Protein AF-A0A699YVM4-F1 (afdb_monomer)

Organism: Haematococcus lacustris (NCBI:txid44745)

Structure (mmCIF, N/CA/C/O backbone):
data_AF-A0A699YVM4-F1
#
_entry.id   AF-A0A699YVM4-F1
#
loop_
_atom_site.group_PDB
_atom_site.id
_atom_site.type_symbol
_atom_site.label_atom_id
_atom_site.label_alt_id
_atom_site.label_comp_id
_atom_site.label_asym_id
_atom_site.label_entity_id
_atom_site.label_seq_id
_atom_site.pdbx_PDB_ins_code
_atom_site.Cartn_x
_atom_site.Cartn_y
_atom_site.Cartn_z
_atom_site.occupancy
_atom_site.B_iso_or_equiv
_atom_site.auth_seq_id
_atom_site.auth_comp_id
_atom_site.auth_asym_id
_atom_site.auth_atom_id
_atom_site.pdbx_PDB_model_num
ATOM 1 N N . MET A 1 1 ? -7.206 9.146 17.540 1.00 65.50 1 MET A N 1
ATOM 2 C CA . MET A 1 1 ? -7.654 8.761 16.186 1.00 65.50 1 MET A CA 1
ATOM 3 C C . MET A 1 1 ? -6.456 8.161 15.472 1.00 65.50 1 MET A C 1
ATOM 5 O O . MET A 1 1 ? -5.426 8.822 15.442 1.00 65.5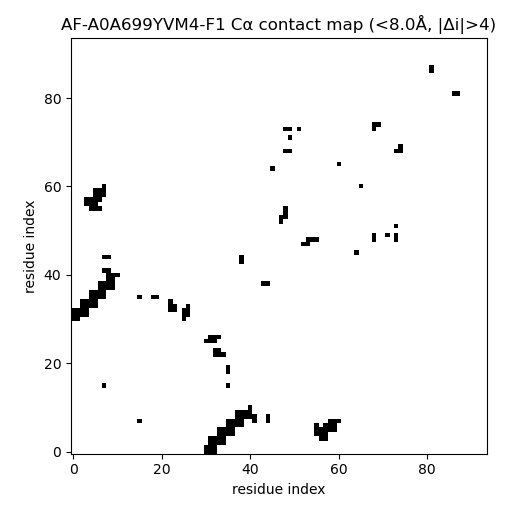0 1 MET A O 1
ATOM 9 N N . GLN A 1 2 ? -6.548 6.909 15.020 1.00 82.75 2 GLN A N 1
ATOM 10 C CA . GLN A 1 2 ? -5.447 6.200 14.359 1.00 82.75 2 GLN A CA 1
ATOM 11 C C . GLN A 1 2 ? -5.573 6.351 12.839 1.00 82.75 2 GLN A C 1
ATOM 13 O O . GLN A 1 2 ? -6.676 6.229 12.304 1.00 82.75 2 GLN A O 1
ATOM 18 N N . THR A 1 3 ? -4.454 6.627 12.167 1.00 89.44 3 THR A N 1
ATOM 19 C CA . THR A 1 3 ? -4.400 6.823 10.714 1.00 89.44 3 THR A CA 1
ATOM 20 C C . THR A 1 3 ? -3.282 5.978 10.125 1.00 89.44 3 THR A C 1
ATOM 22 O O . THR A 1 3 ? -2.143 6.103 10.569 1.00 89.44 3 THR A O 1
ATOM 25 N N . TYR A 1 4 ? -3.596 5.185 9.104 1.00 91.50 4 TYR A N 1
ATOM 26 C CA . TYR A 1 4 ? -2.619 4.462 8.291 1.00 91.50 4 TYR A CA 1
ATOM 27 C C . TYR A 1 4 ? -2.489 5.092 6.908 1.00 91.50 4 TYR A C 1
ATOM 29 O O . TYR A 1 4 ? -3.449 5.670 6.389 1.00 91.50 4 TYR A O 1
ATOM 37 N N . ARG A 1 5 ? -1.314 4.971 6.288 1.00 92.31 5 ARG A N 1
ATOM 38 C CA . ARG A 1 5 ? -1.069 5.438 4.921 1.00 92.31 5 ARG A CA 1
ATOM 39 C C . ARG A 1 5 ? -0.933 4.283 3.938 1.00 92.31 5 ARG A C 1
ATOM 41 O O . ARG A 1 5 ? -0.074 3.420 4.090 1.00 92.31 5 ARG A O 1
ATOM 48 N N . LEU A 1 6 ? -1.751 4.318 2.891 1.00 92.50 6 LEU A N 1
ATOM 49 C CA . LEU A 1 6 ? -1.627 3.432 1.739 1.00 92.50 6 LEU A CA 1
ATOM 50 C C . LEU A 1 6 ? -0.910 4.168 0.610 1.00 92.50 6 LEU A C 1
ATOM 52 O O . LEU A 1 6 ? -1.385 5.197 0.132 1.00 92.50 6 LEU A O 1
ATOM 56 N N . TYR A 1 7 ? 0.228 3.642 0.175 1.00 92.69 7 TYR A N 1
ATOM 57 C CA . TYR A 1 7 ? 1.051 4.255 -0.860 1.00 92.69 7 TYR A CA 1
A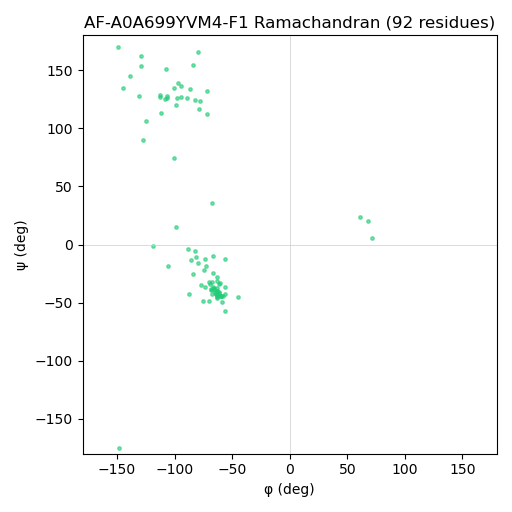TOM 58 C C . TYR A 1 7 ? 0.826 3.583 -2.220 1.00 92.69 7 TYR A C 1
ATOM 60 O O . TYR A 1 7 ? 0.774 2.357 -2.324 1.00 92.69 7 TYR A O 1
ATOM 68 N N . THR A 1 8 ? 0.673 4.394 -3.267 1.00 92.75 8 THR A N 1
ATOM 69 C CA . THR A 1 8 ? 0.487 3.952 -4.660 1.00 92.75 8 THR A CA 1
ATOM 70 C C . THR A 1 8 ? 1.096 4.962 -5.644 1.00 92.75 8 THR A C 1
ATOM 72 O O . THR A 1 8 ? 1.723 5.924 -5.212 1.00 92.75 8 THR A O 1
ATOM 75 N N . TRP A 1 9 ? 0.931 4.779 -6.959 1.00 92.25 9 TRP A N 1
ATOM 76 C CA . TRP A 1 9 ? 1.466 5.669 -8.000 1.00 92.25 9 TRP A CA 1
ATOM 77 C C . TRP A 1 9 ? 0.408 6.096 -9.029 1.00 92.25 9 TRP A C 1
ATOM 79 O O . TRP A 1 9 ? -0.649 5.473 -9.140 1.00 92.25 9 TRP A O 1
ATOM 89 N N . GLN A 1 10 ? 0.682 7.167 -9.785 1.00 87.38 10 GLN A N 1
ATOM 90 C CA . GLN A 1 10 ? -0.289 7.794 -10.699 1.00 87.38 10 GLN A CA 1
ATOM 91 C C . GLN A 1 10 ? -0.892 6.852 -11.750 1.00 87.38 10 GLN A C 1
ATOM 93 O O . GLN A 1 10 ? -2.092 6.924 -12.000 1.00 87.38 10 GLN A O 1
ATOM 98 N N . ASP A 1 11 ? -0.146 5.898 -12.302 1.00 86.00 11 ASP A N 1
ATOM 99 C CA . ASP A 1 11 ? -0.710 4.973 -13.305 1.00 86.00 11 ASP A CA 1
ATOM 100 C C . ASP A 1 11 ? -1.785 4.029 -12.725 1.00 86.00 11 ASP A C 1
ATOM 102 O O . ASP A 1 11 ? -2.494 3.338 -13.458 1.00 86.00 11 ASP A O 1
ATOM 106 N N . ARG A 1 12 ? -1.941 4.004 -11.395 1.00 82.31 12 ARG A N 1
ATOM 107 C CA . ARG A 1 12 ? -2.989 3.271 -10.674 1.00 82.31 12 ARG A CA 1
ATOM 108 C C . ARG A 1 12 ? -4.170 4.158 -10.273 1.00 82.31 12 ARG A C 1
ATOM 110 O O . ARG A 1 12 ? -4.996 3.718 -9.478 1.00 82.31 12 ARG A O 1
ATOM 117 N N . LEU A 1 13 ? -4.310 5.357 -10.846 1.00 74.25 13 LEU A N 1
ATOM 118 C CA . LEU A 1 13 ? -5.426 6.287 -10.601 1.00 74.25 13 LEU A CA 1
ATOM 119 C C . LEU A 1 13 ? -6.824 5.625 -10.592 1.00 74.25 13 LEU A C 1
ATOM 121 O O . LEU A 1 13 ? -7.582 5.888 -9.657 1.00 74.25 13 LEU A O 1
ATOM 125 N N . PRO A 1 14 ? -7.182 4.725 -11.535 1.00 82.25 14 PRO A N 1
ATOM 126 C CA . PRO A 1 14 ? -8.479 4.042 -11.479 1.00 82.25 14 PRO A CA 1
ATOM 127 C C . PRO A 1 14 ? -8.669 3.188 -10.216 1.00 82.25 14 PRO A C 1
ATOM 129 O O . PRO A 1 14 ? -9.773 3.092 -9.688 1.00 82.25 14 PRO A O 1
ATOM 132 N N . ILE A 1 15 ? -7.590 2.585 -9.710 1.00 81.69 15 ILE A N 1
ATOM 133 C CA . ILE A 1 15 ? -7.596 1.793 -8.475 1.00 81.69 15 ILE A CA 1
ATOM 134 C C . ILE A 1 15 ? -7.614 2.715 -7.248 1.00 81.69 15 ILE A C 1
ATOM 136 O O . ILE A 1 15 ? -8.286 2.393 -6.272 1.00 81.69 15 ILE A O 1
ATOM 140 N N . ALA A 1 16 ? -6.961 3.882 -7.300 1.00 78.19 16 ALA A N 1
ATOM 141 C CA . ALA A 1 16 ? -6.964 4.854 -6.205 1.00 78.19 16 ALA A CA 1
ATOM 142 C C . ALA A 1 16 ? -8.389 5.286 -5.810 1.00 78.19 16 ALA A C 1
ATOM 144 O O . ALA A 1 16 ? -8.721 5.265 -4.629 1.00 78.19 16 ALA A O 1
ATOM 145 N N . ALA A 1 17 ? -9.274 5.546 -6.779 1.00 82.56 17 ALA A N 1
ATOM 146 C CA . ALA A 1 17 ? -10.672 5.893 -6.497 1.00 82.56 17 ALA A CA 1
ATOM 147 C C . ALA A 1 17 ? -11.452 4.758 -5.795 1.00 82.56 17 ALA A C 1
ATOM 149 O O . ALA A 1 17 ? -12.273 5.001 -4.909 1.00 82.56 17 ALA A O 1
ATOM 150 N N . ILE A 1 18 ? -11.187 3.498 -6.161 1.00 87.00 18 ILE A N 1
ATOM 151 C CA . ILE A 1 18 ? -11.787 2.323 -5.503 1.00 87.00 18 ILE A CA 1
ATOM 152 C C . ILE A 1 18 ? -11.255 2.189 -4.069 1.00 87.00 18 ILE A C 1
ATOM 154 O O . ILE A 1 18 ? -12.011 1.879 -3.141 1.00 87.00 18 ILE A O 1
ATOM 158 N N . LEU A 1 19 ? -9.962 2.455 -3.875 1.00 87.62 19 LEU A N 1
ATOM 159 C CA . LEU A 1 19 ? -9.321 2.441 -2.565 1.00 87.62 19 LEU A CA 1
ATOM 160 C C . LEU A 1 19 ? -9.864 3.553 -1.661 1.00 87.62 19 LEU A C 1
ATOM 162 O O . LEU A 1 19 ? -10.077 3.297 -0.480 1.00 87.62 19 LEU A O 1
ATOM 166 N N . GLU A 1 20 ? -10.162 4.745 -2.183 1.00 87.56 20 GLU A N 1
ATOM 167 C CA . GLU A 1 20 ? -10.786 5.836 -1.416 1.00 87.56 20 GLU A CA 1
ATOM 168 C C . GLU A 1 20 ? -12.181 5.450 -0.905 1.00 87.56 20 GLU A C 1
ATOM 170 O O . GLU A 1 20 ? -12.505 5.644 0.273 1.00 87.56 20 GLU A O 1
ATOM 175 N N . GLN A 1 21 ? -13.001 4.834 -1.762 1.00 89.69 21 GLN A N 1
ATOM 176 C CA . GLN A 1 21 ? -14.325 4.346 -1.364 1.00 89.69 21 GLN A CA 1
ATOM 177 C C . GLN A 1 21 ? -14.222 3.249 -0.302 1.00 89.69 21 GLN A C 1
ATOM 179 O O . GLN A 1 21 ? -14.945 3.270 0.696 1.00 89.69 21 GLN A O 1
ATOM 184 N N . SER A 1 22 ? -13.300 2.306 -0.497 1.00 90.38 22 SER A N 1
ATOM 185 C CA . SER A 1 22 ? -13.046 1.217 0.452 1.00 90.38 22 SER A CA 1
ATOM 186 C C . SER A 1 22 ? -12.539 1.752 1.794 1.00 90.38 22 SER A C 1
ATOM 188 O O . SER A 1 22 ? -13.030 1.337 2.840 1.00 90.38 22 SER A O 1
ATOM 190 N N . SER A 1 23 ? -11.645 2.743 1.767 1.00 90.62 23 SER A N 1
ATOM 191 C CA . SER A 1 23 ? -11.102 3.415 2.955 1.00 90.62 23 SER A CA 1
ATOM 192 C C . SER A 1 23 ? -12.189 4.142 3.743 1.00 90.62 23 SER A C 1
ATOM 194 O O . SER A 1 23 ? -12.224 4.062 4.967 1.00 90.62 23 SER A O 1
ATOM 196 N N . THR A 1 24 ? -13.130 4.790 3.050 1.00 90.44 24 THR A N 1
ATOM 197 C CA . THR A 1 24 ? -14.288 5.438 3.687 1.00 90.44 24 THR A CA 1
ATOM 198 C C . THR A 1 24 ? -15.184 4.418 4.390 1.00 90.44 24 THR A C 1
ATOM 200 O O . THR A 1 24 ? -15.592 4.624 5.532 1.00 90.44 24 THR A O 1
ATOM 203 N N . ARG A 1 25 ? -15.475 3.284 3.738 1.00 91.94 25 ARG A N 1
ATOM 204 C CA . ARG A 1 25 ? -16.263 2.201 4.352 1.00 91.94 25 ARG A CA 1
ATOM 205 C C . ARG A 1 25 ? -15.548 1.605 5.564 1.00 91.94 25 ARG A C 1
ATOM 207 O O . ARG A 1 25 ? -16.181 1.416 6.597 1.00 91.94 25 ARG A O 1
ATOM 214 N N . PHE A 1 26 ? -14.244 1.362 5.452 1.00 91.06 26 PHE A N 1
ATOM 215 C CA . PHE A 1 26 ? -13.418 0.864 6.548 1.00 91.06 26 PHE A CA 1
ATOM 216 C C . PHE A 1 26 ? -13.424 1.821 7.748 1.00 91.06 26 PHE A C 1
ATOM 218 O O . PHE A 1 26 ? -13.639 1.379 8.878 1.00 91.06 26 PHE A O 1
ATOM 225 N N . TYR A 1 27 ? -13.289 3.129 7.505 1.00 92.88 27 TYR A N 1
ATOM 226 C CA . TYR A 1 27 ? -13.393 4.159 8.541 1.00 92.88 27 TYR A CA 1
ATOM 227 C C . TYR A 1 27 ? -14.754 4.141 9.240 1.00 92.88 27 TYR A C 1
ATOM 229 O O . TYR A 1 27 ? -14.809 4.172 10.465 1.00 92.88 27 TYR A O 1
ATOM 237 N N . ASN A 1 28 ? -15.851 4.026 8.491 1.00 91.44 28 ASN A N 1
ATOM 238 C CA . ASN A 1 28 ? -17.193 4.014 9.079 1.00 91.44 28 ASN A CA 1
ATOM 239 C C . ASN A 1 28 ? -17.435 2.816 10.013 1.00 91.44 28 ASN A C 1
ATOM 241 O O . ASN A 1 28 ? -18.248 2.921 10.927 1.00 91.44 28 ASN A O 1
ATOM 245 N N . VAL A 1 29 ? -16.750 1.691 9.790 1.00 91.88 29 VAL A N 1
ATOM 246 C CA . VAL A 1 29 ? -16.871 0.485 10.626 1.00 91.88 29 VAL A CA 1
ATOM 247 C C . VAL A 1 29 ? -15.914 0.523 11.818 1.00 91.88 29 VAL A C 1
ATOM 249 O O . VAL A 1 29 ? -16.290 0.145 12.922 1.00 91.88 29 VAL A O 1
ATOM 252 N N . THR A 1 30 ? -14.673 0.959 11.603 1.00 91.25 30 THR A N 1
ATOM 253 C CA . THR A 1 30 ? -13.582 0.796 12.583 1.00 91.25 30 THR A CA 1
ATOM 254 C C . THR A 1 30 ? -13.197 2.085 13.308 1.00 91.25 30 THR A C 1
ATOM 256 O O . THR A 1 30 ? -12.524 2.040 14.334 1.00 91.25 30 THR A O 1
ATOM 259 N N . GLY A 1 31 ? -13.571 3.247 12.769 1.00 90.81 31 GLY A N 1
ATOM 260 C CA . GLY A 1 31 ? -13.066 4.555 13.192 1.00 90.81 31 GLY A CA 1
ATOM 261 C C . GLY A 1 31 ? -11.605 4.829 12.800 1.00 90.81 31 GLY A C 1
ATOM 262 O O . GLY A 1 31 ? -11.055 5.859 13.200 1.00 90.81 31 GLY A O 1
ATOM 263 N N . ILE A 1 32 ? -10.963 3.936 12.036 1.00 91.56 32 ILE A N 1
ATOM 264 C CA . ILE A 1 32 ? -9.567 4.056 11.595 1.00 91.56 32 ILE A CA 1
ATOM 265 C C . ILE A 1 32 ? -9.519 4.694 10.207 1.00 91.56 32 ILE A C 1
ATOM 267 O O . ILE A 1 32 ? -10.169 4.232 9.270 1.00 91.56 32 ILE A O 1
ATOM 271 N N . LEU A 1 33 ? -8.733 5.762 10.061 1.00 92.31 33 LEU A N 1
ATOM 272 C CA . LEU A 1 33 ? -8.579 6.457 8.784 1.00 92.31 33 LEU A CA 1
ATOM 273 C C . LEU A 1 33 ? -7.473 5.805 7.945 1.00 92.31 33 LEU A C 1
ATOM 275 O O . LEU A 1 33 ? -6.367 5.588 8.437 1.00 92.31 33 LEU A O 1
ATOM 279 N N . VAL A 1 34 ? -7.736 5.564 6.662 1.00 93.00 34 VAL A N 1
ATOM 280 C CA . VAL A 1 34 ? -6.710 5.173 5.685 1.00 93.00 34 VAL A CA 1
ATOM 281 C C . VAL A 1 34 ? -6.532 6.313 4.687 1.00 93.00 34 VAL A C 1
ATOM 283 O O . VAL A 1 34 ? -7.451 6.644 3.941 1.00 93.00 34 VAL A O 1
ATOM 286 N N . ALA A 1 35 ? -5.360 6.945 4.704 1.00 90.94 35 ALA A N 1
ATOM 287 C CA . ALA A 1 35 ? -5.008 8.042 3.810 1.00 90.94 35 ALA A CA 1
ATOM 288 C C . ALA A 1 35 ? -4.181 7.521 2.631 1.00 90.94 35 ALA A C 1
ATOM 290 O O . ALA A 1 35 ? -3.145 6.883 2.824 1.00 90.94 35 ALA A O 1
ATOM 291 N N . ILE A 1 36 ? -4.608 7.815 1.406 1.00 91.00 36 ILE A N 1
ATOM 292 C CA . ILE A 1 36 ? -3.900 7.370 0.204 1.00 91.00 36 ILE A CA 1
ATOM 293 C C . ILE A 1 36 ? -2.858 8.418 -0.182 1.00 91.00 36 ILE A C 1
ATOM 295 O O . ILE A 1 36 ? -3.164 9.599 -0.324 1.00 91.00 36 ILE A O 1
ATOM 299 N N . THR A 1 37 ? -1.608 7.986 -0.328 1.00 90.94 37 THR A N 1
ATOM 300 C CA . THR A 1 37 ? -0.489 8.826 -0.764 1.00 90.94 37 THR A CA 1
ATOM 301 C C . THR A 1 37 ? -0.018 8.363 -2.133 1.00 90.94 37 THR A C 1
ATOM 303 O O . THR A 1 37 ? 0.288 7.188 -2.330 1.00 90.94 37 THR A O 1
ATOM 306 N N . MET A 1 38 ? 0.058 9.294 -3.081 1.00 90.94 38 MET A N 1
ATOM 307 C CA . MET A 1 38 ? 0.422 8.991 -4.460 1.00 90.94 38 MET A CA 1
ATOM 308 C C . MET A 1 38 ? 1.834 9.461 -4.803 1.00 90.94 38 MET A C 1
ATOM 310 O O . MET A 1 38 ? 2.169 10.633 -4.647 1.00 90.94 38 MET A O 1
ATOM 314 N N . PHE A 1 39 ? 2.633 8.546 -5.338 1.00 92.38 39 PHE A N 1
ATOM 315 C CA . PHE A 1 39 ? 3.893 8.823 -6.012 1.00 92.38 39 PHE A CA 1
ATOM 316 C C . PHE A 1 39 ? 3.660 9.185 -7.480 1.00 92.38 39 PHE A C 1
ATOM 318 O O . PHE A 1 39 ? 2.675 8.762 -8.090 1.00 92.38 39 PHE A O 1
ATOM 325 N N . ALA A 1 40 ? 4.590 9.947 -8.059 1.00 92.75 40 ALA A N 1
ATOM 326 C CA . ALA A 1 40 ? 4.538 10.324 -9.470 1.00 92.75 40 ALA A CA 1
ATOM 327 C C . ALA A 1 40 ? 4.592 9.094 -10.390 1.00 92.75 40 ALA A C 1
ATOM 329 O O . ALA A 1 40 ? 3.845 9.012 -11.356 1.00 92.75 40 ALA A O 1
ATOM 330 N N . ASN A 1 41 ? 5.438 8.119 -10.062 1.00 91.88 41 ASN A N 1
ATOM 331 C CA . ASN A 1 41 ? 5.584 6.866 -10.795 1.00 91.88 41 ASN A CA 1
ATOM 332 C C . ASN A 1 41 ? 5.996 5.735 -9.836 1.00 91.88 41 ASN A C 1
ATOM 334 O O . ASN A 1 41 ? 6.322 5.968 -8.669 1.00 91.88 41 ASN A O 1
ATOM 338 N N . GLN A 1 42 ? 5.964 4.499 -10.332 1.00 92.06 42 GLN A N 1
ATOM 339 C CA . GLN A 1 42 ? 6.311 3.320 -9.541 1.00 92.06 42 GLN A CA 1
ATOM 340 C C . GLN A 1 42 ? 7.794 3.276 -9.147 1.00 92.06 42 GLN A C 1
ATOM 342 O O . GLN A 1 42 ? 8.112 2.841 -8.043 1.00 92.06 42 GLN A O 1
ATOM 347 N N . ALA A 1 43 ? 8.693 3.727 -10.025 1.00 92.56 43 ALA A N 1
ATOM 348 C CA . ALA A 1 43 ? 10.134 3.661 -9.791 1.00 92.56 43 ALA A CA 1
ATOM 349 C C . ALA A 1 43 ? 10.553 4.503 -8.576 1.00 92.56 43 ALA A C 1
ATOM 351 O O . ALA A 1 43 ? 11.351 4.047 -7.760 1.00 92.56 43 ALA A O 1
ATOM 352 N N . ASP A 1 44 ? 9.964 5.688 -8.408 1.00 93.00 44 ASP A N 1
ATOM 353 C CA . ASP A 1 44 ? 10.218 6.551 -7.252 1.00 93.00 44 ASP A CA 1
ATOM 354 C C . ASP A 1 44 ? 9.738 5.906 -5.945 1.00 93.00 44 ASP A C 1
ATOM 356 O O . ASP A 1 44 ? 10.450 5.927 -4.940 1.00 93.00 44 ASP A O 1
ATOM 360 N N . MET A 1 45 ? 8.558 5.277 -5.968 1.00 92.62 45 MET A N 1
ATOM 361 C CA . MET A 1 45 ? 8.023 4.557 -4.810 1.00 92.62 45 MET A CA 1
ATOM 362 C C . MET A 1 45 ? 8.917 3.373 -4.423 1.00 92.62 45 MET A C 1
ATOM 364 O O . MET A 1 45 ? 9.238 3.207 -3.248 1.00 92.62 45 MET A O 1
ATOM 368 N N . MET A 1 46 ? 9.343 2.574 -5.407 1.00 92.88 46 MET A N 1
ATOM 369 C CA . MET A 1 46 ? 10.222 1.424 -5.183 1.00 92.88 46 MET A CA 1
ATOM 370 C C . MET A 1 46 ? 11.581 1.849 -4.646 1.00 92.88 46 MET A C 1
ATOM 372 O O . MET A 1 46 ? 12.056 1.272 -3.675 1.00 92.88 46 MET A O 1
ATOM 376 N N . LYS A 1 47 ? 12.165 2.918 -5.192 1.00 92.69 47 LYS A N 1
ATOM 377 C CA . LYS A 1 47 ? 13.428 3.467 -4.697 1.00 92.69 47 LYS A CA 1
ATOM 378 C C . LYS A 1 47 ? 13.343 3.865 -3.222 1.00 92.69 47 LYS A C 1
ATOM 380 O O . LYS A 1 47 ? 14.261 3.562 -2.465 1.00 92.69 47 LYS A O 1
ATOM 385 N N . GLU A 1 48 ? 12.268 4.532 -2.796 1.00 92.06 48 GLU A N 1
ATOM 386 C CA . GLU A 1 48 ? 12.091 4.875 -1.377 1.00 92.06 48 GLU A CA 1
ATOM 387 C C . GLU A 1 48 ? 11.877 3.630 -0.496 1.00 92.06 48 GLU A C 1
ATOM 389 O O . GLU A 1 48 ? 12.422 3.565 0.608 1.00 92.06 48 GLU A O 1
ATOM 394 N N . ALA A 1 49 ? 11.130 2.633 -0.985 1.00 91.00 49 ALA A N 1
ATOM 395 C CA . ALA A 1 49 ? 10.879 1.384 -0.264 1.00 91.00 49 ALA A CA 1
ATOM 396 C C . ALA A 1 49 ? 12.149 0.527 -0.099 1.00 91.00 49 ALA A C 1
ATOM 398 O O . ALA A 1 49 ? 12.412 0.015 0.986 1.00 91.00 49 ALA A O 1
ATOM 399 N N . GLU A 1 50 ? 12.965 0.410 -1.146 1.00 90.12 50 GLU A N 1
ATOM 400 C CA . GLU A 1 50 ? 14.222 -0.350 -1.143 1.00 90.12 50 GLU A CA 1
ATOM 401 C C . GLU A 1 50 ? 15.292 0.295 -0.260 1.00 90.12 50 GLU A C 1
ATOM 403 O O . GLU A 1 50 ? 16.051 -0.399 0.414 1.00 90.12 50 GLU A O 1
ATOM 408 N N . GLN A 1 51 ? 15.364 1.629 -0.258 1.00 87.56 51 GLN A N 1
ATOM 409 C CA . GLN A 1 51 ? 16.367 2.364 0.512 1.00 87.56 51 GLN A CA 1
ATOM 410 C C . GLN A 1 51 ? 15.988 2.526 1.989 1.00 87.56 51 GLN A C 1
ATOM 412 O O . GLN A 1 51 ? 16.813 2.990 2.776 1.00 87.56 51 GLN A O 1
ATOM 417 N N . GLY A 1 52 ? 14.748 2.197 2.370 1.00 81.19 52 GLY A N 1
ATOM 418 C CA . GLY A 1 52 ? 14.243 2.408 3.728 1.00 81.19 52 GLY A CA 1
ATOM 419 C C . GLY A 1 52 ? 14.252 3.882 4.148 1.00 81.19 52 GLY A C 1
ATOM 420 O O . GLY 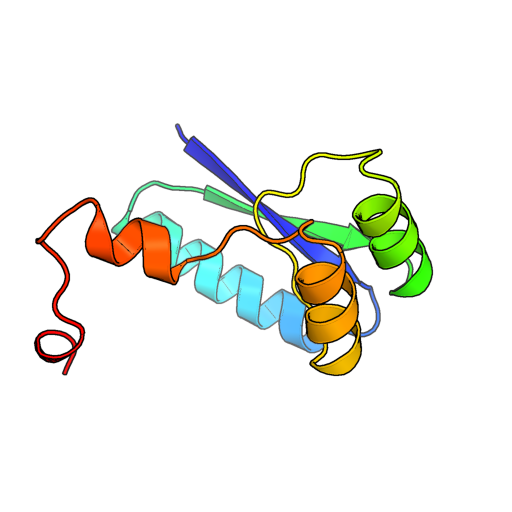A 1 52 ? 14.302 4.190 5.337 1.00 81.19 52 GLY A O 1
ATOM 421 N N . THR A 1 53 ? 14.226 4.810 3.185 1.00 76.44 53 THR A N 1
ATOM 422 C CA . THR A 1 53 ? 14.267 6.262 3.444 1.00 76.44 53 THR A CA 1
ATOM 423 C C . THR A 1 53 ? 12.950 6.789 4.004 1.00 76.44 53 THR A C 1
ATOM 425 O O . THR A 1 53 ? 12.888 7.914 4.504 1.00 76.44 53 THR A O 1
ATOM 428 N N . ARG A 1 54 ? 11.898 5.968 3.950 1.00 76.88 54 ARG A N 1
ATOM 429 C CA . ARG A 1 54 ? 10.573 6.231 4.499 1.00 76.88 54 ARG A CA 1
ATOM 430 C C . ARG A 1 54 ? 10.021 4.972 5.165 1.00 76.88 54 ARG A C 1
ATOM 432 O O . ARG A 1 54 ? 10.217 3.863 4.682 1.00 76.88 54 ARG A O 1
ATOM 439 N N . THR A 1 55 ? 9.277 5.161 6.252 1.00 80.94 55 THR A N 1
ATOM 440 C CA . THR A 1 55 ? 8.437 4.111 6.838 1.00 80.94 55 THR A CA 1
ATOM 441 C 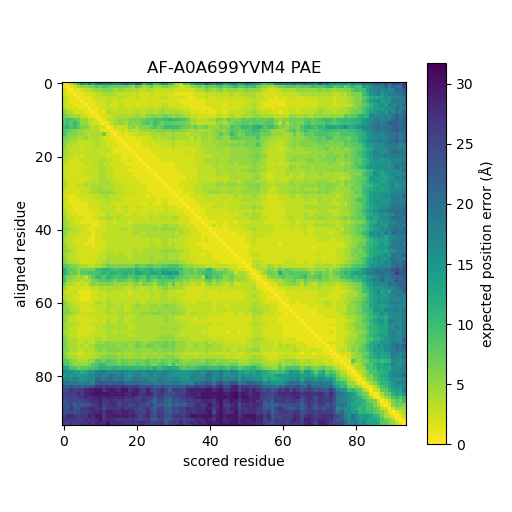C . THR A 1 55 ? 7.110 4.048 6.089 1.00 80.94 55 THR A C 1
ATOM 443 O O . THR A 1 55 ? 6.407 5.056 5.986 1.00 80.94 55 THR A O 1
ATOM 446 N N . PHE A 1 56 ? 6.777 2.871 5.569 1.00 85.19 56 PHE A N 1
ATOM 447 C CA . PHE A 1 56 ? 5.531 2.612 4.857 1.00 85.19 56 PHE A CA 1
ATOM 448 C C . PHE A 1 56 ? 4.610 1.768 5.736 1.00 85.19 56 PHE A C 1
ATOM 450 O O . PHE A 1 56 ? 5.018 0.699 6.178 1.00 85.19 56 PHE A O 1
ATOM 457 N N . ASP A 1 57 ? 3.374 2.225 5.962 1.00 89.19 57 ASP A N 1
ATOM 458 C CA . ASP A 1 57 ? 2.369 1.405 6.652 1.00 89.19 57 ASP A CA 1
ATOM 459 C C . ASP A 1 57 ? 1.834 0.312 5.713 1.00 89.19 57 ASP A C 1
ATOM 461 O O . ASP A 1 57 ? 1.769 -0.857 6.078 1.00 89.19 57 ASP A O 1
ATOM 465 N N . MET A 1 58 ? 1.451 0.692 4.486 1.00 91.56 58 MET A N 1
ATOM 466 C CA . MET A 1 58 ? 0.962 -0.221 3.449 1.00 91.56 58 MET A CA 1
ATOM 467 C C . MET A 1 58 ? 1.409 0.230 2.054 1.00 91.56 58 MET A C 1
ATOM 469 O O . MET A 1 58 ? 1.254 1.396 1.690 1.00 91.56 58 MET A O 1
ATOM 473 N N . LEU A 1 59 ? 1.899 -0.702 1.236 1.00 91.88 59 LEU A N 1
ATOM 474 C CA . LEU A 1 59 ? 2.270 -0.471 -0.163 1.00 91.88 59 LEU A CA 1
ATOM 475 C C . LEU A 1 59 ? 1.318 -1.234 -1.086 1.00 91.88 59 LEU A C 1
ATOM 477 O O . LEU A 1 59 ? 1.152 -2.444 -0.944 1.00 91.88 59 LEU A O 1
ATOM 481 N N . LEU A 1 60 ? 0.744 -0.552 -2.078 1.00 91.12 60 LEU A N 1
ATOM 482 C CA . LEU A 1 60 ? 0.207 -1.246 -3.244 1.00 91.12 60 LEU A CA 1
ATOM 483 C C . LEU A 1 60 ? 1.389 -1.613 -4.143 1.00 91.12 60 LEU A C 1
ATOM 485 O O . LEU A 1 60 ? 2.133 -0.726 -4.542 1.00 91.12 60 LEU A O 1
ATOM 489 N N . LEU A 1 61 ? 1.562 -2.891 -4.473 1.00 89.88 61 LEU A N 1
ATOM 490 C CA . LEU A 1 61 ? 2.661 -3.383 -5.309 1.00 89.88 61 LEU A CA 1
ATOM 491 C C . LEU A 1 61 ? 2.115 -4.255 -6.437 1.00 89.88 61 LEU A C 1
ATOM 493 O O . LEU A 1 61 ? 1.050 -4.860 -6.313 1.00 89.88 61 LEU A O 1
ATOM 497 N N . ASP A 1 62 ? 2.851 -4.330 -7.543 1.00 90.06 62 ASP A N 1
ATOM 498 C CA . ASP A 1 62 ? 2.657 -5.435 -8.481 1.00 90.06 62 ASP A CA 1
ATOM 499 C C . ASP A 1 62 ? 3.380 -6.702 -7.977 1.00 90.06 62 ASP A C 1
ATOM 501 O O . ASP A 1 62 ? 4.216 -6.619 -7.070 1.00 90.06 62 ASP A O 1
ATOM 505 N N . PRO A 1 63 ? 3.079 -7.884 -8.545 1.00 90.38 63 PRO A N 1
ATOM 506 C CA . PRO A 1 63 ? 3.667 -9.134 -8.072 1.00 90.38 63 PRO A CA 1
ATOM 507 C C . PRO A 1 63 ? 5.197 -9.189 -8.165 1.00 90.38 63 PRO A C 1
ATOM 509 O O . PRO A 1 63 ? 5.831 -9.806 -7.315 1.00 90.38 63 PRO A O 1
ATOM 512 N N . VAL A 1 64 ? 5.799 -8.551 -9.173 1.00 91.94 64 VAL A N 1
ATOM 513 C CA . VAL A 1 64 ? 7.257 -8.583 -9.374 1.00 91.94 64 VAL A CA 1
ATOM 514 C C . VAL A 1 64 ? 7.945 -7.784 -8.271 1.00 91.94 64 VAL A C 1
ATOM 516 O O . VAL A 1 64 ? 8.838 -8.290 -7.598 1.00 91.94 64 VAL A O 1
ATOM 519 N N . ASN A 1 65 ? 7.468 -6.567 -8.026 1.00 92.25 65 ASN A N 1
ATOM 520 C CA . ASN A 1 65 ? 7.983 -5.682 -6.991 1.00 92.25 65 ASN A CA 1
ATOM 521 C C . ASN A 1 65 ? 7.703 -6.204 -5.576 1.00 92.25 65 ASN A C 1
ATOM 523 O O . ASN A 1 65 ? 8.528 -6.016 -4.682 1.00 92.25 65 ASN A O 1
ATOM 527 N N . PHE A 1 66 ? 6.586 -6.912 -5.373 1.00 92.38 66 PHE A N 1
ATOM 528 C CA . PHE A 1 66 ? 6.326 -7.634 -4.126 1.00 92.38 66 PHE A CA 1
ATOM 529 C C . PHE A 1 66 ? 7.418 -8.671 -3.837 1.00 92.38 66 PHE A C 1
ATOM 531 O O . PHE A 1 66 ? 7.974 -8.669 -2.742 1.00 92.38 66 PHE A O 1
ATOM 538 N N . VAL A 1 67 ? 7.763 -9.518 -4.815 1.00 92.56 67 VAL A N 1
ATOM 539 C CA . VAL A 1 67 ? 8.817 -10.533 -4.647 1.00 92.56 67 VAL A CA 1
ATOM 540 C C . VAL A 1 67 ? 10.167 -9.875 -4.355 1.00 92.56 67 VAL A C 1
ATOM 542 O O . VAL A 1 67 ? 10.873 -10.330 -3.455 1.00 92.56 67 VAL A O 1
ATOM 545 N N . THR A 1 68 ? 10.502 -8.784 -5.051 1.00 93.19 68 THR A N 1
ATOM 546 C CA . THR A 1 68 ? 11.733 -8.020 -4.801 1.00 93.19 68 THR A CA 1
ATOM 547 C C . THR A 1 68 ? 11.811 -7.551 -3.347 1.00 93.19 68 THR A C 1
ATOM 549 O O . THR A 1 68 ? 12.741 -7.933 -2.636 1.00 93.19 68 THR A O 1
ATOM 552 N N . LEU A 1 69 ? 10.815 -6.802 -2.865 1.00 91.81 69 LEU A N 1
ATOM 553 C CA . LEU A 1 69 ? 10.819 -6.265 -1.499 1.00 91.81 69 LEU A CA 1
ATOM 554 C C . LEU A 1 69 ? 10.745 -7.371 -0.433 1.00 91.81 69 LEU A C 1
ATOM 556 O O . LEU A 1 69 ? 11.467 -7.322 0.564 1.00 91.81 69 LEU A O 1
ATOM 560 N N . ALA A 1 70 ? 9.955 -8.423 -0.666 1.00 90.62 70 ALA A N 1
ATOM 561 C CA . ALA A 1 70 ? 9.903 -9.582 0.225 1.00 90.62 70 ALA A CA 1
ATOM 562 C C . ALA A 1 70 ? 11.278 -10.258 0.359 1.00 90.62 70 ALA A C 1
ATOM 564 O O . ALA A 1 70 ? 11.714 -10.554 1.469 1.00 90.62 70 ALA A O 1
ATOM 565 N N . SER A 1 71 ? 11.998 -10.450 -0.753 1.00 91.00 71 SER A N 1
ATOM 566 C CA . SER A 1 71 ? 13.331 -11.071 -0.749 1.00 91.00 71 SER A CA 1
ATOM 567 C C . SER A 1 71 ? 14.397 -10.232 -0.037 1.00 91.00 71 SER A C 1
ATOM 569 O O . SER A 1 71 ? 15.370 -10.778 0.480 1.00 91.00 71 SER A O 1
ATOM 571 N N . MET A 1 72 ? 14.193 -8.914 0.033 1.00 89.69 72 MET A N 1
ATOM 572 C CA . MET A 1 72 ? 15.047 -7.985 0.774 1.00 89.69 72 MET A CA 1
ATOM 573 C C . MET A 1 72 ? 14.709 -7.928 2.272 1.00 89.69 72 MET A C 1
ATOM 575 O O . MET A 1 72 ? 15.406 -7.250 3.023 1.00 89.69 72 MET A O 1
ATOM 579 N N . GLY A 1 73 ? 13.642 -8.604 2.714 1.00 87.19 73 GLY A N 1
ATOM 580 C CA . GLY A 1 73 ? 13.165 -8.546 4.096 1.00 87.19 73 GLY A CA 1
ATOM 581 C C . GLY A 1 73 ? 12.585 -7.184 4.489 1.00 87.19 73 GLY A C 1
ATOM 582 O O . GLY A 1 73 ? 12.525 -6.870 5.675 1.00 87.19 73 GLY A O 1
ATOM 583 N N . THR A 1 74 ? 12.182 -6.358 3.516 1.00 86.50 74 THR A N 1
ATOM 584 C CA . THR A 1 74 ? 11.612 -5.021 3.771 1.00 86.50 74 THR A CA 1
ATOM 585 C C . THR A 1 74 ? 10.106 -5.057 4.027 1.00 86.50 74 THR A C 1
ATOM 587 O O . THR A 1 74 ? 9.545 -4.078 4.517 1.00 86.50 74 THR A O 1
ATOM 590 N N . LEU A 1 75 ? 9.446 -6.180 3.725 1.00 88.38 75 LEU A N 1
ATOM 591 C CA . LEU A 1 75 ? 8.032 -6.408 4.017 1.00 88.38 75 LEU A CA 1
ATOM 592 C C . LEU A 1 75 ? 7.866 -7.190 5.320 1.00 88.38 75 LEU A C 1
ATOM 594 O O . LEU A 1 75 ? 8.581 -8.158 5.577 1.00 88.38 75 LEU A O 1
ATOM 598 N N . GLN A 1 76 ? 6.879 -6.792 6.121 1.00 85.69 76 GLN A N 1
ATOM 599 C CA . GLN A 1 76 ? 6.477 -7.546 7.301 1.00 85.69 76 GLN A CA 1
ATOM 600 C C . GLN A 1 76 ? 5.742 -8.828 6.888 1.00 85.69 76 GLN A C 1
ATOM 602 O O . GLN A 1 76 ? 4.805 -8.786 6.090 1.00 85.69 76 GLN A O 1
ATOM 607 N N . ASP A 1 77 ? 6.132 -9.960 7.473 1.00 83.19 77 ASP A N 1
ATOM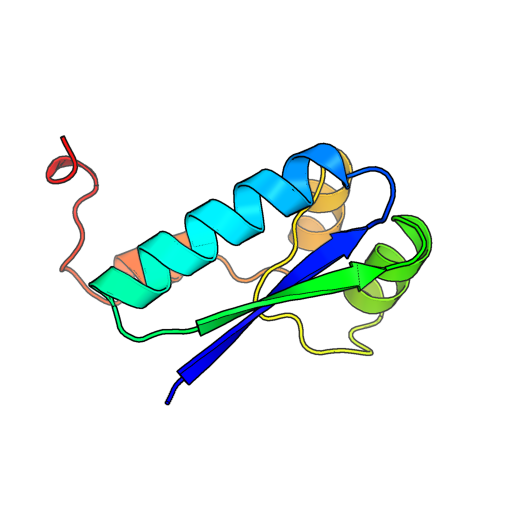 608 C CA . ASP A 1 77 ? 5.401 -11.216 7.324 1.00 83.19 77 ASP A CA 1
ATOM 609 C C . ASP A 1 77 ? 4.078 -11.154 8.104 1.00 83.19 77 ASP A C 1
ATOM 611 O O . ASP A 1 77 ? 4.056 -11.104 9.337 1.00 83.19 77 ASP A O 1
ATOM 615 N N . LEU A 1 78 ? 2.961 -11.148 7.374 1.00 75.81 78 LEU A N 1
ATOM 616 C CA . LEU A 1 78 ? 1.623 -11.104 7.959 1.00 75.81 78 LEU A CA 1
ATOM 617 C C . LEU A 1 78 ? 1.205 -12.443 8.583 1.00 75.81 78 LEU A C 1
ATOM 619 O O . LEU A 1 78 ? 0.346 -12.456 9.462 1.00 75.81 78 LEU A O 1
ATOM 623 N N . THR A 1 79 ? 1.808 -13.566 8.180 1.00 69.94 79 THR A N 1
ATOM 624 C CA . THR A 1 79 ? 1.488 -14.880 8.763 1.00 69.94 79 THR A CA 1
ATOM 625 C C . THR A 1 79 ? 1.977 -14.983 10.205 1.00 69.94 79 THR A C 1
ATOM 627 O O . THR A 1 79 ? 1.272 -15.524 11.055 1.00 69.94 79 THR A O 1
ATOM 630 N N . ALA A 1 80 ? 3.111 -14.347 10.513 1.00 59.16 80 ALA A N 1
ATOM 631 C CA . ALA A 1 80 ? 3.641 -14.250 11.868 1.00 59.16 80 ALA A CA 1
ATOM 632 C C . ALA A 1 80 ? 2.705 -13.478 12.821 1.00 59.16 80 ALA A C 1
ATOM 634 O O . ALA A 1 80 ? 2.640 -13.794 14.010 1.00 59.16 80 ALA A O 1
ATOM 635 N N . LEU A 1 81 ? 1.947 -12.500 12.306 1.00 54.50 81 LEU A N 1
ATOM 636 C CA . LEU A 1 81 ? 0.971 -11.728 13.087 1.00 54.50 81 LEU A CA 1
ATOM 637 C C . LEU A 1 81 ? -0.284 -12.5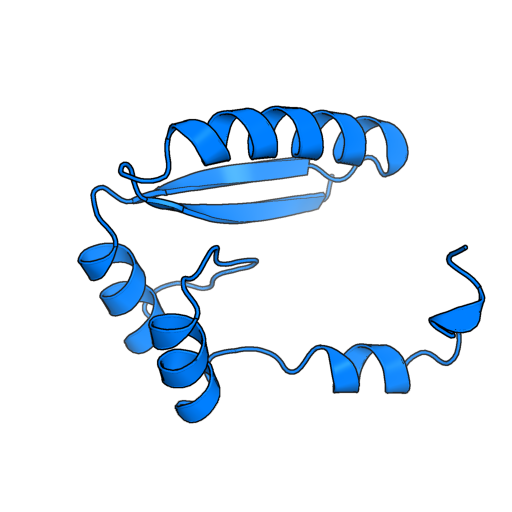44 13.425 1.00 54.50 81 LEU A C 1
ATOM 639 O O . LEU A 1 81 ? -0.801 -12.427 14.530 1.00 54.50 81 LEU A O 1
ATOM 643 N N . VAL A 1 82 ? -0.739 -13.405 12.510 1.00 54.44 82 VAL A N 1
ATOM 644 C CA . VAL A 1 82 ? -1.910 -14.276 12.730 1.00 54.44 82 VAL A CA 1
ATOM 645 C C . VAL A 1 82 ? -1.603 -15.378 13.749 1.00 54.44 82 VAL A C 1
ATOM 647 O O . VAL A 1 82 ? -2.473 -15.772 14.515 1.00 54.44 82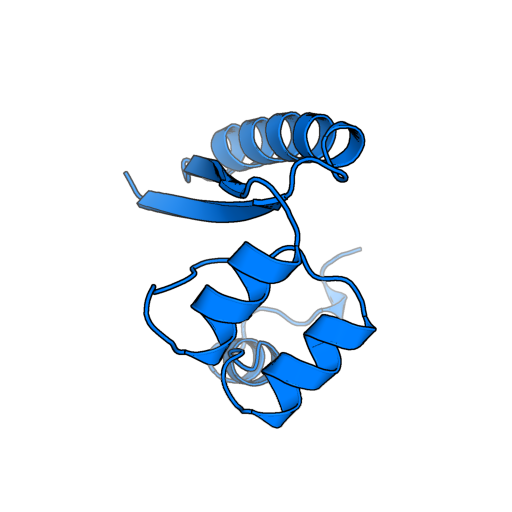 VAL A O 1
ATOM 650 N N . THR A 1 83 ? -0.360 -15.861 13.814 1.00 50.50 83 THR A N 1
ATOM 651 C CA . THR A 1 83 ? 0.033 -16.893 14.789 1.00 50.50 83 THR A CA 1
ATOM 652 C C . THR A 1 83 ? 0.303 -16.362 16.201 1.00 50.50 83 THR A C 1
ATOM 654 O O . THR A 1 83 ? 0.369 -17.156 17.137 1.00 50.50 83 THR A O 1
ATOM 657 N N . ALA A 1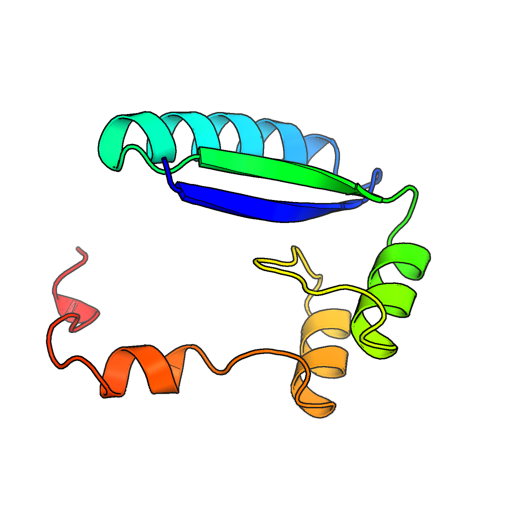 84 ? 0.491 -15.047 16.369 1.00 52.72 84 ALA A N 1
ATOM 658 C CA . ALA A 1 84 ? 0.805 -14.435 17.664 1.00 52.72 84 ALA A CA 1
ATOM 659 C C . ALA A 1 84 ? -0.443 -14.145 18.522 1.00 52.72 84 ALA A C 1
ATOM 661 O O . ALA A 1 84 ? -0.341 -14.139 19.746 1.00 52.72 84 ALA A O 1
ATOM 662 N N . ASP A 1 85 ? -1.609 -13.973 17.895 1.00 46.66 85 ASP A N 1
ATOM 663 C CA . ASP A 1 85 ? -2.909 -13.822 18.551 1.00 46.66 85 ASP A CA 1
ATOM 664 C C . ASP A 1 85 ? -3.861 -14.884 17.986 1.00 46.66 85 ASP A C 1
ATOM 666 O O . ASP A 1 85 ? -4.325 -14.798 16.853 1.00 46.66 85 ASP A O 1
ATOM 670 N N . ASN A 1 86 ? -4.142 -15.916 18.780 1.00 48.41 86 ASN A N 1
ATOM 671 C CA . ASN A 1 86 ? -4.933 -17.106 18.432 1.00 48.41 86 ASN A CA 1
ATOM 672 C C . ASN A 1 86 ? -6.444 -16.820 18.194 1.00 48.41 86 ASN A C 1
ATOM 674 O O . ASN A 1 86 ? -7.298 -17.616 18.580 1.00 48.41 86 ASN A O 1
ATOM 678 N N . THR A 1 87 ? -6.808 -15.674 17.617 1.00 51.22 87 THR A N 1
ATOM 679 C CA . THR A 1 87 ? -8.190 -15.165 17.530 1.00 51.22 87 THR A CA 1
ATOM 680 C C . THR A 1 87 ? -8.723 -14.985 16.111 1.00 51.22 87 THR A C 1
ATOM 682 O O . THR A 1 87 ? -9.896 -14.653 15.962 1.00 51.22 87 THR A O 1
ATOM 685 N N . LEU A 1 88 ? -7.935 -15.253 15.066 1.00 47.94 88 LEU A N 1
ATOM 686 C CA . LEU A 1 88 ? -8.436 -15.271 13.688 1.00 47.94 88 LEU A CA 1
ATOM 687 C C . LEU A 1 88 ? -8.071 -16.585 13.003 1.00 47.94 88 LEU A C 1
ATOM 689 O O . LEU A 1 88 ? -7.030 -16.714 12.360 1.00 47.94 88 LEU A O 1
ATOM 693 N N . GLN A 1 89 ? -8.960 -17.569 13.130 1.00 47.38 89 GLN A N 1
ATOM 694 C CA . GLN A 1 89 ? -8.974 -18.699 12.215 1.00 47.38 89 GLN A CA 1
ATOM 695 C C . GLN A 1 89 ? -9.657 -18.225 10.932 1.00 47.38 89 GLN A C 1
ATOM 697 O O . GLN A 1 89 ? -10.820 -17.836 10.941 1.00 47.38 89 GLN A O 1
ATOM 702 N N . TRP A 1 90 ? -8.919 -18.222 9.820 1.00 52.88 90 TRP A N 1
ATOM 703 C CA . TRP A 1 90 ? -9.413 -17.807 8.499 1.00 52.88 90 TRP A CA 1
ATOM 704 C C . TRP A 1 90 ? -10.664 -18.578 8.030 1.00 52.88 90 TRP A C 1
ATOM 706 O O . TRP A 1 90 ? -11.314 -18.164 7.076 1.00 52.88 90 TRP A O 1
ATOM 716 N N . GLU A 1 91 ? -11.014 -19.670 8.713 1.00 50.91 91 GLU A N 1
ATOM 717 C CA . GLU A 1 91 ? -12.215 -20.479 8.493 1.00 50.91 91 GLU A CA 1
ATOM 718 C C . GLU A 1 91 ? -13.518 -19.804 8.975 1.00 50.91 91 GLU A C 1
ATOM 720 O O . GLU A 1 91 ? -14.586 -20.160 8.483 1.00 50.91 91 GLU A O 1
ATOM 725 N N . ASP A 1 92 ? -13.446 -18.793 9.853 1.00 47.09 92 ASP A N 1
ATOM 726 C CA . ASP A 1 92 ? -14.621 -18.079 10.391 1.00 47.09 92 ASP A CA 1
ATOM 727 C C . ASP A 1 92 ? -15.075 -16.879 9.532 1.00 47.09 92 ASP A C 1
ATOM 729 O O . ASP A 1 92 ? -16.088 -16.240 9.824 1.00 47.09 92 ASP A O 1
ATOM 733 N N . VAL A 1 93 ? -14.346 -16.555 8.459 1.00 44.16 93 VAL A N 1
ATOM 734 C CA . VAL A 1 93 ? -14.696 -15.483 7.514 1.00 44.16 93 VAL A CA 1
ATOM 735 C C . VAL A 1 93 ? -15.346 -16.108 6.273 1.00 44.16 93 VAL A C 1
ATOM 737 O O . VAL A 1 93 ? -14.710 -16.237 5.227 1.00 44.16 93 VAL A O 1
ATOM 740 N N . GLN A 1 94 ? -16.604 -16.544 6.410 1.00 35.59 94 GLN A N 1
ATOM 741 C CA . GLN A 1 94 ? -17.479 -16.938 5.291 1.00 35.59 94 GLN A CA 1
ATOM 742 C C . GLN A 1 94 ? -18.449 -15.819 4.910 1.00 35.59 94 GLN A C 1
ATOM 744 O O . GLN A 1 94 ? -18.998 -15.167 5.826 1.00 35.59 94 GLN A O 1
#

Secondary structure (DSSP, 8-state):
--EEEEEEEGGGHHHHHHHHHHHHHHHHHHS-EEEEEEESSHHHHHHHHHHT-S--SEE---HHHHHHHHHTT-S--HHHHHHHSTT--GGG--

Nearest PDB structures (foldseek):
  7bg0-assembly2_D  TM=7.836E-01  e=1.892E-02  Escherichia coli K-12
  7bg0-assembly2_E  TM=7.915E-01  e=5.226E-02  Escherichia coli K-12
  7ffw-assembly1_A  TM=6.057E-01  e=1.652E-02  Salmonella enterica
  6les-assembly2_Y  TM=6.109E-01  e=2.481E-02  Escherichia coli K-12
  3u80-assembly1_A  TM=6.079E-01  e=8.396E-02  Bifidobacterium longum subsp. longum JDM301

Foldseek 3Di:
DAEAEEEEEDVCVVVVVVVVVVQVVVCVVPVYGYHYDYDPDDVVVLVCLLVVVDDHRHYDDDPVSVVVSVVVVSDDDVVVVCVVDVPDDVVPPD

Solvent-accessible surface area (backbone atoms only — not comparable to full-atom values): 5747 Å² total; per-residue (Å²): 134,56,74,46,44,39,36,44,30,51,95,45,50,80,55,48,58,55,48,52,54,50,28,53,53,48,22,75,74,69,65,38,43,56,46,79,44,75,31,86,39,61,68,63,49,49,52,38,58,76,66,58,78,54,92,74,79,38,75,69,70,56,75,68,59,44,52,53,39,48,75,72,64,73,52,83,66,65,67,63,58,48,72,73,47,94,80,69,63,78,84,76,75,122

Radius of gyration: 14.93 Å; Cα contacts (8 Å, |Δi|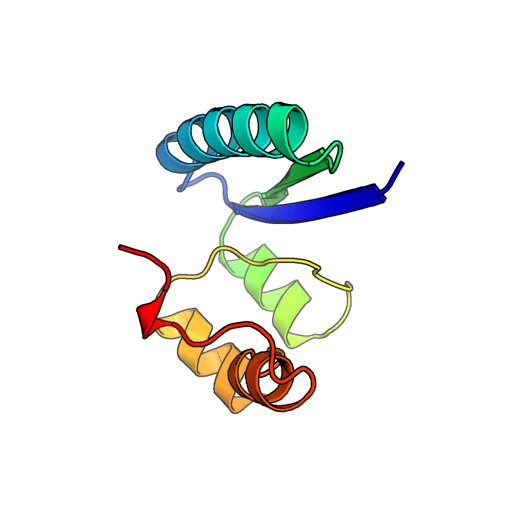>4): 95; chains: 1; bounding box: 34×31×32 Å

pLDDT: mean 82.19, std 15.28, range [35.59, 93.19]

Sequence (94 aa):
MQTYRLYTWQDRLPIAAILEQSSTRFYNVTGILVAITMFANQADMMKEAEQGTRTFDMLLLDPVNFVTLASMGTLQDLTALVTADNTLQWEDVQ

Mean predicted aligned error: 7.87 Å